Protein AF-A0A6V7MBT7-F1 (afdb_monomer_lite)

Radius of gyration: 16.88 Å; chains: 1; bounding box: 37×11×48 Å

Foldseek 3Di:
DVVVVVVVVVVVVVVVVVVLVVVVVVLVVVLVCCCPPPDPPVVSVVVVVVSVVVNVVVVVVVCVVVVD

InterPro domains:
  IPR006769 Calcium uniporter protein, C-terminal [PF04678] (2-68)
  IPR039055 MCU family [PTHR13462] (1-68)

Secondary structure (DSSP, 8-state):
-HHHHHHHHHHHHHHHHHHHHHHHHHHHHHHHHHHHHT--HHHHHHHHHHHHHHHHHHHHHHHHHHT-

Organism: NCBI:txid1563983

Structure (mmCIF, N/CA/C/O backbone):
data_AF-A0A6V7MBT7-F1
#
_entry.id   AF-A0A6V7MBT7-F1
#
loop_
_atom_site.group_PDB
_atom_site.id
_atom_site.type_symbol
_atom_site.label_atom_id
_atom_site.label_alt_id
_atom_site.label_comp_id
_atom_site.label_asym_id
_atom_site.label_entity_id
_atom_site.label_seq_id
_atom_site.pdbx_PDB_ins_code
_atom_site.Cartn_x
_atom_site.Cartn_y
_atom_site.Cartn_z
_atom_site.occupancy
_atom_site.B_iso_or_equiv
_atom_site.auth_seq_id
_atom_site.auth_comp_id
_atom_site.auth_asym_id
_atom_site.auth_atom_id
_atom_site.pdbx_PDB_model_num
ATOM 1 N N . LYS A 1 1 ? -17.243 -5.548 27.574 1.00 65.56 1 LYS A N 1
ATOM 2 C CA . LYS A 1 1 ? -17.764 -6.051 26.273 1.00 65.56 1 LYS A CA 1
ATOM 3 C C . LYS A 1 1 ? -17.645 -5.021 25.149 1.00 65.56 1 LYS A C 1
ATOM 5 O O . LYS A 1 1 ? -17.044 -5.374 24.154 1.00 65.56 1 LYS A O 1
ATOM 10 N N . LYS A 1 2 ? -18.144 -3.777 25.283 1.00 78.88 2 LYS A N 1
ATOM 11 C CA . LYS A 1 2 ? -17.931 -2.734 24.251 1.00 78.88 2 LYS A CA 1
ATOM 12 C C . LYS A 1 2 ? -16.452 -2.370 24.045 1.00 78.88 2 LYS A C 1
ATOM 14 O O . LYS A 1 2 ? -15.992 -2.408 22.917 1.00 78.88 2 LYS A O 1
ATOM 19 N N . LEU A 1 3 ? -15.711 -2.172 25.138 1.00 84.31 3 LEU A N 1
ATOM 20 C CA . LEU A 1 3 ? -14.278 -1.848 25.094 1.00 84.31 3 LEU A CA 1
ATOM 21 C C . LEU A 1 3 ? -13.437 -2.918 24.362 1.00 84.31 3 LEU A C 1
ATOM 23 O O . LEU A 1 3 ? -12.609 -2.606 23.520 1.00 84.31 3 LEU A O 1
ATOM 27 N N . GLU A 1 4 ? -13.710 -4.199 24.630 1.00 84.88 4 GLU A N 1
ATOM 28 C CA . GLU A 1 4 ? -13.064 -5.336 23.949 1.00 84.88 4 GLU A CA 1
ATOM 29 C C . GLU A 1 4 ? -13.325 -5.340 22.430 1.00 84.88 4 GLU A C 1
ATOM 31 O O . GLU A 1 4 ? -12.446 -5.675 21.634 1.00 84.88 4 GLU A O 1
ATOM 36 N N . LEU A 1 5 ? -14.540 -4.954 22.018 1.00 83.31 5 LEU A N 1
ATOM 37 C CA . LEU A 1 5 ? -14.917 -4.862 20.606 1.00 83.31 5 LEU A CA 1
ATOM 38 C C . LEU A 1 5 ? -14.219 -3.682 19.919 1.00 83.31 5 LEU A C 1
ATOM 40 O O . LEU A 1 5 ? -13.749 -3.845 18.795 1.00 83.31 5 LEU A O 1
ATOM 44 N N . GLU A 1 6 ? -14.100 -2.537 20.594 1.00 85.94 6 GLU A N 1
ATOM 45 C CA . GLU A 1 6 ? -13.380 -1.359 20.088 1.00 85.94 6 GLU A CA 1
ATOM 46 C C . GLU A 1 6 ? -11.886 -1.649 19.908 1.00 85.94 6 GLU A C 1
ATOM 48 O O . GLU A 1 6 ? -11.354 -1.439 18.821 1.00 85.94 6 GLU A O 1
ATOM 53 N N . ILE A 1 7 ? -11.234 -2.259 20.905 1.00 87.25 7 ILE A N 1
ATOM 54 C CA . ILE A 1 7 ? -9.817 -2.661 20.820 1.00 87.25 7 ILE A CA 1
ATOM 55 C C . ILE A 1 7 ? -9.585 -3.641 19.658 1.00 87.25 7 ILE A C 1
ATOM 57 O O . ILE A 1 7 ? -8.578 -3.569 18.948 1.00 87.25 7 ILE A O 1
ATOM 61 N N . THR A 1 8 ? -10.520 -4.569 19.438 1.00 84.00 8 THR A N 1
ATOM 62 C CA . THR A 1 8 ? -10.429 -5.539 18.337 1.00 84.00 8 THR A CA 1
ATOM 63 C C . THR A 1 8 ? -10.623 -4.874 16.970 1.00 84.00 8 THR A C 1
ATOM 65 O O . THR A 1 8 ? -9.935 -5.231 16.010 1.00 84.00 8 THR A O 1
ATOM 68 N N . ALA A 1 9 ? -11.534 -3.903 16.868 1.00 82.81 9 ALA A N 1
ATOM 69 C CA . ALA A 1 9 ? -11.771 -3.136 15.647 1.00 82.81 9 ALA A CA 1
ATOM 70 C C . ALA A 1 9 ? -10.569 -2.247 15.293 1.00 82.81 9 ALA A C 1
ATOM 72 O O . ALA A 1 9 ? -10.115 -2.258 14.148 1.00 82.81 9 ALA A O 1
ATOM 73 N N . GLU A 1 10 ? -9.997 -1.561 16.283 1.00 82.50 10 GLU A N 1
ATOM 74 C CA . GLU A 1 10 ? -8.824 -0.702 16.109 1.00 82.50 10 GLU A CA 1
ATOM 75 C C . GLU A 1 10 ? -7.596 -1.509 15.672 1.00 82.50 10 GLU A C 1
ATOM 77 O O . GLU A 1 10 ? -6.899 -1.127 14.732 1.00 82.50 10 GLU A O 1
ATOM 82 N N . ARG A 1 11 ? -7.381 -2.697 16.257 1.00 81.75 11 ARG A N 1
ATOM 83 C CA . ARG A 1 11 ? -6.323 -3.614 15.802 1.00 81.75 11 ARG A CA 1
ATOM 84 C C . ARG A 1 11 ? -6.484 -4.018 14.343 1.00 81.75 11 ARG A C 1
ATOM 86 O O . ARG A 1 11 ? -5.485 -4.052 13.633 1.00 81.75 11 ARG A O 1
ATOM 93 N N . ARG A 1 12 ? -7.706 -4.316 13.887 1.00 79.75 12 ARG A N 1
ATOM 94 C CA . ARG A 1 12 ? -7.973 -4.653 12.476 1.00 79.75 12 ARG A CA 1
ATOM 95 C C . ARG A 1 12 ? -7.703 -3.475 11.547 1.00 79.75 12 ARG A C 1
ATOM 97 O O . ARG A 1 12 ? -7.030 -3.663 10.538 1.00 79.75 12 ARG A O 1
ATOM 104 N N . ALA A 1 13 ? -8.162 -2.280 11.910 1.00 81.56 13 ALA A N 1
ATOM 105 C CA . ALA A 1 13 ? -7.902 -1.066 11.141 1.00 81.56 13 ALA A CA 1
ATOM 106 C C . ALA A 1 13 ? -6.395 -0.773 11.041 1.00 81.56 13 ALA A C 1
ATOM 108 O O . ALA A 1 13 ? -5.885 -0.511 9.953 1.00 81.56 13 ALA A O 1
ATOM 109 N N . ASN A 1 14 ? -5.665 -0.911 12.150 1.00 82.31 14 ASN A N 1
ATOM 110 C CA . ASN A 1 14 ? -4.220 -0.712 12.172 1.00 82.31 14 ASN A CA 1
ATOM 111 C C . ASN A 1 14 ? -3.482 -1.768 11.329 1.00 82.31 14 ASN A C 1
ATOM 113 O O . ASN A 1 14 ? -2.551 -1.444 10.599 1.00 82.31 14 ASN A O 1
ATOM 117 N N . TRP A 1 15 ? -3.934 -3.026 11.358 1.00 81.38 15 TRP A N 1
ATOM 118 C CA . TRP A 1 15 ? -3.375 -4.086 10.512 1.00 81.38 15 TRP A CA 1
ATOM 119 C C . TRP A 1 15 ? -3.602 -3.815 9.019 1.00 81.38 15 TRP A C 1
ATOM 121 O O . TRP A 1 15 ? -2.700 -4.034 8.215 1.00 81.38 15 TRP A O 1
ATOM 131 N N . HIS A 1 16 ? -4.775 -3.296 8.644 1.00 81.69 16 HIS A N 1
ATOM 132 C CA . HIS A 1 16 ? -5.061 -2.886 7.265 1.00 81.69 16 HIS A CA 1
ATOM 133 C C . HIS A 1 16 ? -4.179 -1.709 6.827 1.00 81.69 16 HIS A C 1
ATOM 135 O O . HIS A 1 16 ? -3.640 -1.730 5.722 1.00 81.69 16 HIS A O 1
ATOM 141 N N . ALA A 1 17 ? -3.982 -0.713 7.696 1.00 82.00 17 ALA A N 1
ATOM 142 C CA . ALA A 1 17 ? -3.091 0.412 7.426 1.00 82.00 17 ALA A CA 1
ATOM 143 C C . ALA A 1 17 ? -1.634 -0.048 7.240 1.00 82.00 17 ALA A C 1
ATOM 145 O O . ALA A 1 17 ? -0.963 0.369 6.295 1.00 82.00 17 ALA A O 1
ATOM 146 N N . LEU A 1 18 ? -1.164 -0.966 8.090 1.00 85.19 18 LEU A N 1
ATOM 147 C CA . LEU A 1 18 ? 0.177 -1.540 7.991 1.00 85.19 18 LEU A CA 1
ATOM 148 C C . LEU A 1 18 ? 0.347 -2.369 6.709 1.00 85.19 18 LEU A C 1
ATOM 150 O O . LEU A 1 18 ? 1.370 -2.268 6.035 1.00 85.19 18 LEU A O 1
ATOM 154 N N . PHE A 1 19 ? -0.671 -3.152 6.344 1.00 86.81 19 PHE A N 1
ATOM 155 C CA . PHE A 1 19 ? -0.691 -3.908 5.095 1.00 86.81 19 PHE A CA 1
ATOM 156 C C . PHE A 1 19 ? -0.621 -2.981 3.875 1.00 86.81 19 PHE A C 1
ATOM 158 O O . PHE A 1 19 ? 0.172 -3.229 2.969 1.00 86.81 19 PHE A O 1
ATOM 165 N N . GLY A 1 20 ? -1.376 -1.876 3.880 1.00 84.00 20 GLY A N 1
ATOM 166 C CA . GLY A 1 20 ? -1.294 -0.840 2.849 1.00 84.00 20 GLY A CA 1
ATOM 167 C C . GLY A 1 20 ? 0.107 -0.231 2.738 1.00 84.00 20 GLY A C 1
ATOM 168 O O . GLY A 1 20 ? 0.642 -0.123 1.637 1.00 84.00 20 GLY A O 1
ATOM 169 N N . LEU A 1 21 ? 0.746 0.080 3.869 1.00 83.50 21 LEU A N 1
ATOM 170 C CA . LEU A 1 21 ? 2.107 0.625 3.902 1.00 83.50 21 LEU A CA 1
ATOM 171 C C . LEU A 1 21 ? 3.139 -0.350 3.311 1.00 83.50 21 LEU A C 1
ATOM 173 O O . LEU A 1 21 ? 3.972 0.045 2.495 1.00 83.50 21 LEU A O 1
ATOM 177 N N . VAL A 1 22 ? 3.068 -1.631 3.685 1.00 87.19 22 VAL A N 1
ATOM 178 C CA . VAL A 1 22 ? 3.957 -2.676 3.151 1.00 87.19 22 VAL A CA 1
ATOM 179 C C . VAL A 1 22 ? 3.706 -2.897 1.661 1.00 87.19 22 VAL A C 1
ATOM 181 O O . VAL A 1 22 ? 4.666 -3.023 0.904 1.00 87.19 22 VAL A O 1
ATOM 184 N N . ALA A 1 23 ? 2.448 -2.896 1.217 1.00 84.31 23 ALA A N 1
ATOM 185 C CA . ALA A 1 23 ? 2.101 -3.037 -0.194 1.00 84.31 23 ALA A CA 1
ATOM 186 C C . ALA A 1 23 ? 2.663 -1.879 -1.035 1.00 84.31 23 ALA A C 1
ATOM 188 O O . ALA A 1 23 ? 3.291 -2.128 -2.063 1.00 84.31 23 ALA A O 1
ATOM 189 N N . MET A 1 24 ? 2.527 -0.632 -0.569 1.00 80.38 24 MET A N 1
ATOM 190 C CA . MET A 1 24 ? 3.100 0.543 -1.240 1.00 80.38 24 MET A CA 1
ATOM 191 C C . MET A 1 24 ? 4.635 0.506 -1.251 1.00 80.38 24 MET A C 1
ATOM 193 O O . MET A 1 24 ? 5.254 0.799 -2.274 1.00 80.38 24 MET A O 1
ATOM 197 N N . GLY A 1 25 ? 5.264 0.094 -0.147 1.00 82.94 25 GLY A N 1
ATOM 198 C CA . GLY A 1 25 ? 6.718 -0.078 -0.080 1.00 82.94 25 GLY A CA 1
ATOM 199 C C . GLY A 1 25 ? 7.227 -1.171 -1.023 1.00 82.94 25 GLY A C 1
ATOM 200 O O . GLY A 1 25 ? 8.218 -0.973 -1.723 1.00 82.94 25 GLY A O 1
ATOM 201 N N . CYS A 1 26 ? 6.519 -2.299 -1.099 1.00 84.12 26 CYS A N 1
ATOM 202 C CA . CYS A 1 26 ? 6.826 -3.396 -2.015 1.00 84.12 26 CYS A CA 1
ATOM 203 C C . CYS A 1 26 ? 6.665 -2.961 -3.479 1.00 84.12 26 CYS A C 1
ATOM 205 O O . CYS A 1 26 ? 7.534 -3.238 -4.302 1.00 84.12 26 CYS A O 1
ATOM 207 N N . GLN A 1 27 ? 5.611 -2.200 -3.790 1.00 79.00 27 GLN A N 1
ATOM 208 C CA . GLN A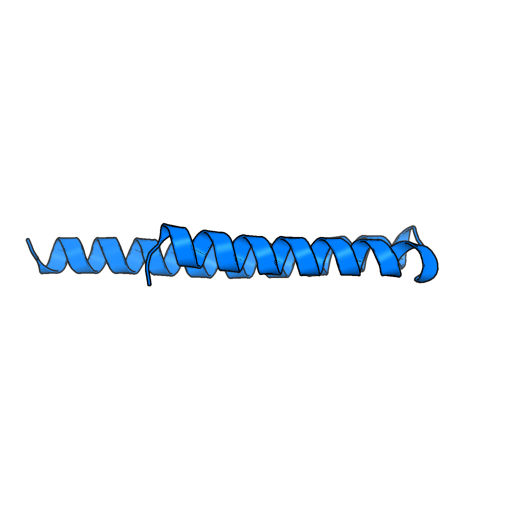 1 27 ? 5.366 -1.628 -5.114 1.00 79.00 27 GLN A CA 1
ATOM 209 C C . GLN A 1 27 ? 6.549 -0.770 -5.582 1.00 79.00 27 GLN A C 1
ATOM 211 O O . GLN A 1 27 ? 7.071 -0.983 -6.676 1.00 79.00 27 GLN A O 1
ATOM 216 N N . VAL A 1 28 ? 7.018 0.157 -4.742 1.00 79.12 28 VAL A N 1
ATOM 217 C CA . VAL A 1 28 ? 8.168 1.020 -5.062 1.00 79.12 28 VAL A CA 1
ATOM 218 C C . VAL A 1 28 ? 9.473 0.223 -5.099 1.00 79.12 28 VAL A C 1
ATOM 220 O O . VAL A 1 28 ? 10.287 0.443 -5.988 1.00 79.12 28 VAL A O 1
ATOM 223 N N . GLY A 1 29 ? 9.670 -0.727 -4.182 1.00 82.81 29 GLY A N 1
ATOM 224 C CA . GLY A 1 29 ? 10.883 -1.544 -4.112 1.00 82.81 29 GLY A CA 1
ATOM 225 C C . GLY A 1 29 ? 11.067 -2.470 -5.317 1.00 82.81 29 GLY A C 1
ATOM 226 O O . GLY A 1 29 ? 12.166 -2.548 -5.865 1.00 82.81 29 GLY A O 1
ATOM 227 N N . ILE A 1 30 ? 9.995 -3.132 -5.769 1.00 80.00 30 ILE A N 1
ATOM 228 C CA . ILE A 1 30 ? 10.013 -3.988 -6.966 1.00 80.00 30 ILE A CA 1
ATOM 229 C C . ILE A 1 30 ? 10.266 -3.140 -8.212 1.00 80.00 30 ILE A C 1
ATOM 231 O O . ILE A 1 30 ? 11.118 -3.496 -9.025 1.00 80.00 30 ILE A O 1
ATOM 235 N N . LEU A 1 31 ? 9.579 -1.999 -8.342 1.00 72.81 31 LEU A N 1
ATOM 236 C CA . LEU A 1 31 ? 9.792 -1.087 -9.464 1.00 72.81 31 LEU A CA 1
ATOM 237 C C . LEU A 1 31 ? 11.227 -0.554 -9.478 1.00 72.81 31 LEU A C 1
ATOM 239 O O . LEU A 1 31 ? 11.866 -0.638 -10.516 1.00 72.81 31 LEU A O 1
ATOM 243 N N . ALA A 1 32 ? 11.761 -0.102 -8.338 1.00 73.75 32 ALA A N 1
ATOM 244 C CA . ALA A 1 32 ? 13.137 0.385 -8.208 1.00 73.75 32 ALA A CA 1
ATOM 245 C C . ALA A 1 32 ? 14.181 -0.688 -8.552 1.00 73.75 32 ALA A C 1
ATOM 247 O O . ALA A 1 32 ? 15.218 -0.397 -9.149 1.00 73.75 32 ALA A O 1
ATOM 248 N N . ARG A 1 33 ? 13.911 -1.947 -8.188 1.00 74.69 33 ARG A N 1
ATOM 249 C CA . ARG A 1 33 ? 14.774 -3.070 -8.557 1.00 74.69 33 ARG A CA 1
ATOM 250 C C . ARG A 1 33 ? 14.756 -3.305 -10.069 1.00 74.69 33 ARG A C 1
ATOM 252 O O . ARG A 1 33 ? 15.830 -3.453 -10.645 1.00 74.69 33 ARG A O 1
ATOM 259 N N . LEU A 1 34 ? 13.578 -3.299 -10.701 1.00 66.19 34 LEU A N 1
ATOM 260 C CA . LEU A 1 34 ? 13.443 -3.486 -12.152 1.00 66.19 34 LEU A CA 1
ATOM 261 C C . LEU A 1 34 ? 14.038 -2.323 -12.971 1.00 66.19 34 LEU A C 1
ATOM 263 O O . LEU A 1 34 ? 14.660 -2.592 -13.998 1.00 66.19 34 LEU A O 1
ATOM 267 N N . THR A 1 35 ? 13.900 -1.062 -12.530 1.00 66.81 35 THR A N 1
ATOM 268 C CA . THR A 1 35 ? 14.446 0.116 -13.244 1.00 66.81 35 THR A CA 1
ATOM 269 C C . THR A 1 35 ? 15.968 0.181 -13.224 1.00 66.81 35 THR A C 1
ATOM 271 O O . THR A 1 35 ? 16.554 0.750 -14.140 1.00 66.81 35 THR A O 1
ATOM 274 N N . TRP A 1 36 ? 16.626 -0.324 -12.177 1.00 63.53 36 TRP A N 1
ATOM 275 C CA . TRP A 1 36 ? 18.085 -0.207 -12.054 1.00 63.53 36 TRP A CA 1
ATOM 276 C C . TRP A 1 36 ? 18.870 -1.404 -12.569 1.00 63.53 36 TRP A C 1
ATOM 278 O O . TRP 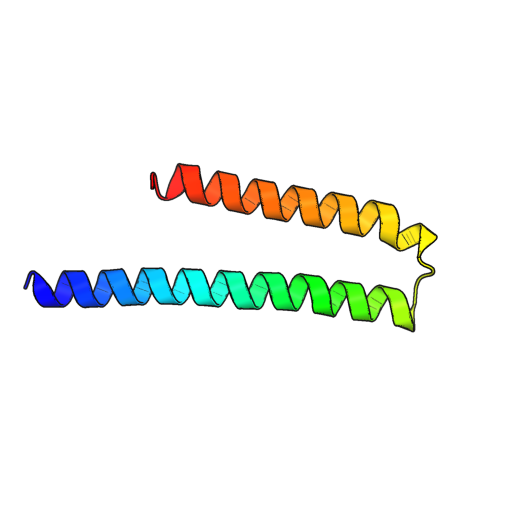A 1 36 ? 20.033 -1.227 -12.923 1.00 63.53 36 TRP A O 1
ATOM 288 N N . TRP A 1 37 ? 18.280 -2.600 -12.590 1.00 66.12 37 TRP A N 1
ATOM 289 C CA . TRP A 1 37 ? 19.035 -3.816 -12.895 1.00 66.12 37 TRP A CA 1
ATOM 290 C C . TRP A 1 37 ? 18.788 -4.390 -14.289 1.00 66.12 37 TRP A C 1
ATOM 292 O O . TRP A 1 37 ? 19.747 -4.852 -14.901 1.00 66.12 37 TRP A O 1
ATOM 302 N N . GLU A 1 38 ? 17.570 -4.316 -14.835 1.00 56.03 38 GLU A N 1
ATOM 303 C CA . GLU A 1 38 ? 17.248 -5.055 -16.067 1.00 56.03 38 GLU A CA 1
ATOM 304 C C . GLU A 1 38 ? 16.592 -4.229 -17.188 1.00 56.03 38 GLU A C 1
ATOM 306 O O . GLU A 1 38 ? 16.756 -4.595 -18.351 1.00 56.03 38 GLU A O 1
ATOM 311 N N . TYR A 1 39 ? 15.887 -3.122 -16.907 1.00 54.97 39 TYR A N 1
ATOM 312 C CA . TYR A 1 39 ? 15.124 -2.401 -17.938 1.00 54.97 39 TYR A CA 1
ATOM 313 C C . TYR A 1 39 ? 15.360 -0.886 -17.931 1.00 54.97 39 TYR A C 1
ATOM 315 O O . TYR A 1 39 ? 15.208 -0.220 -16.910 1.00 54.97 39 TYR A O 1
ATOM 323 N N . SER A 1 40 ? 15.690 -0.330 -19.106 1.00 63.47 40 SER A N 1
ATOM 324 C CA . SER A 1 40 ? 15.717 1.124 -19.323 1.00 63.47 40 SER A CA 1
ATOM 325 C C . SER A 1 40 ? 14.350 1.747 -19.027 1.00 63.47 40 SER A C 1
ATOM 327 O O . SER A 1 40 ? 13.312 1.114 -19.227 1.00 63.47 40 SER A O 1
ATOM 329 N N . TRP A 1 41 ? 14.366 3.010 -18.589 1.00 71.88 41 TRP A N 1
ATOM 330 C CA . TRP A 1 41 ? 13.190 3.808 -18.209 1.00 71.88 41 TRP A CA 1
ATOM 331 C C . 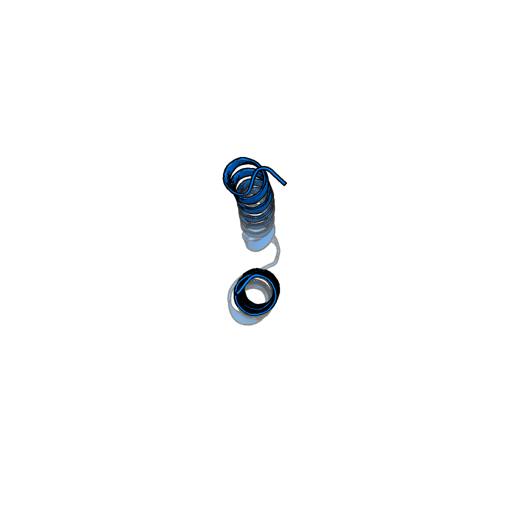TRP A 1 41 ? 12.020 3.737 -19.212 1.00 71.88 41 TRP A C 1
ATOM 333 O O . TRP A 1 41 ? 10.866 3.731 -18.797 1.00 71.88 41 TRP A O 1
ATOM 343 N N . ASP A 1 42 ? 12.322 3.569 -20.501 1.00 67.94 42 ASP A N 1
ATOM 344 C CA . ASP A 1 42 ? 11.364 3.436 -21.609 1.00 67.94 42 ASP A CA 1
ATOM 345 C C . ASP A 1 42 ? 10.357 2.274 -21.437 1.00 67.94 42 ASP A C 1
ATOM 347 O O . ASP A 1 42 ? 9.177 2.400 -21.746 1.00 67.94 42 ASP A O 1
ATOM 351 N N . ILE A 1 43 ? 10.782 1.146 -20.854 1.00 69.75 43 ILE A N 1
ATOM 352 C CA . ILE A 1 43 ? 9.888 0.007 -20.565 1.00 69.75 43 ILE A CA 1
ATOM 353 C C . ILE A 1 43 ? 9.120 0.183 -19.249 1.00 69.75 43 ILE A C 1
ATOM 355 O O . ILE A 1 43 ? 8.044 -0.390 -19.065 1.00 69.75 43 ILE A O 1
ATOM 359 N N . MET A 1 44 ? 9.651 0.981 -18.326 1.00 72.69 44 MET A N 1
ATOM 360 C CA . MET A 1 44 ? 9.068 1.172 -16.996 1.00 72.69 44 MET A CA 1
ATOM 361 C C . MET A 1 44 ? 7.967 2.238 -16.986 1.00 72.69 44 MET A C 1
ATOM 363 O O . MET A 1 44 ? 7.107 2.219 -16.103 1.00 72.69 44 MET A O 1
ATOM 367 N N . GLU A 1 45 ? 7.929 3.116 -17.986 1.00 77.69 45 GLU A N 1
ATOM 368 C CA . GLU A 1 45 ? 6.871 4.111 -18.166 1.00 77.69 45 GLU A CA 1
ATOM 369 C C . GLU A 1 45 ? 5.460 3.483 -18.220 1.00 77.69 45 GLU A C 1
ATOM 371 O O . GLU A 1 45 ? 4.645 3.800 -17.349 1.00 77.69 45 GLU A O 1
ATOM 376 N N . PRO A 1 46 ? 5.138 2.520 -19.109 1.00 77.19 46 PRO A N 1
ATOM 377 C CA . PRO A 1 46 ? 3.809 1.905 -19.111 1.00 77.19 46 PRO A CA 1
ATOM 378 C C . PRO A 1 46 ? 3.529 1.088 -17.841 1.00 77.19 46 PRO A C 1
ATOM 380 O O . PRO A 1 46 ? 2.406 1.084 -17.334 1.00 77.19 46 PRO A O 1
ATOM 383 N N . VAL A 1 47 ? 4.540 0.412 -17.288 1.00 79.88 47 VAL A N 1
ATOM 384 C CA . VAL A 1 47 ? 4.383 -0.447 -16.102 1.00 79.88 47 VAL A CA 1
ATOM 385 C C . VAL A 1 47 ? 4.016 0.379 -14.870 1.00 79.88 47 VAL A C 1
ATOM 387 O O . VAL A 1 47 ? 3.079 0.035 -14.149 1.00 79.88 47 VAL A O 1
ATOM 390 N N . THR A 1 48 ? 4.708 1.495 -14.641 1.00 81.69 48 THR A N 1
ATOM 391 C CA . THR A 1 48 ? 4.410 2.404 -13.523 1.00 81.69 48 THR A CA 1
ATOM 392 C C . THR A 1 48 ? 3.020 3.031 -13.656 1.00 81.69 48 THR A C 1
ATOM 394 O O . THR A 1 48 ? 2.314 3.149 -12.648 1.00 81.69 48 THR A O 1
ATOM 397 N N . TYR A 1 49 ? 2.577 3.337 -14.882 1.00 79.00 49 TYR A N 1
ATOM 398 C CA . TYR A 1 49 ? 1.213 3.794 -15.164 1.00 79.00 49 TYR A CA 1
ATOM 399 C C . TYR A 1 49 ? 0.153 2.766 -14.751 1.00 79.00 49 TYR A C 1
ATOM 401 O O . TYR A 1 49 ? -0.748 3.094 -13.974 1.00 79.00 49 TYR A O 1
ATOM 409 N N . PHE A 1 50 ? 0.264 1.514 -15.210 1.00 82.88 50 PHE A N 1
ATOM 410 C CA . PHE A 1 50 ? -0.698 0.462 -14.856 1.00 82.88 50 PHE A CA 1
ATOM 411 C C . PHE A 1 50 ? -0.719 0.182 -13.359 1.00 82.88 50 PHE A C 1
ATOM 413 O O . PHE A 1 50 ? -1.788 0.058 -12.765 1.00 82.88 50 PHE A O 1
ATOM 420 N N . VAL A 1 51 ? 0.455 0.117 -12.736 1.00 84.06 51 VAL A N 1
ATOM 421 C CA . VAL A 1 51 ? 0.576 -0.150 -11.305 1.00 84.06 51 VAL A CA 1
ATOM 422 C C . VAL A 1 51 ? -0.080 0.966 -10.487 1.00 84.06 51 VAL A C 1
ATOM 424 O O . VAL A 1 51 ? -0.867 0.676 -9.591 1.00 84.06 51 VAL A O 1
ATOM 427 N N . THR A 1 52 ? 0.150 2.235 -10.833 1.00 83.88 52 THR A N 1
ATOM 428 C CA . THR A 1 52 ? -0.505 3.373 -10.161 1.00 83.88 52 THR A CA 1
ATOM 429 C C . THR A 1 52 ? -2.023 3.319 -10.321 1.00 83.88 52 THR A C 1
ATOM 431 O O . THR A 1 52 ? -2.758 3.525 -9.353 1.00 83.88 52 THR A O 1
ATOM 434 N N . TYR A 1 53 ? -2.501 2.988 -11.523 1.00 84.19 53 TYR A N 1
ATOM 435 C CA . TYR A 1 53 ? -3.928 2.849 -11.800 1.00 84.19 53 TYR A CA 1
ATOM 436 C C . TYR A 1 53 ? -4.569 1.721 -10.977 1.00 84.19 53 TYR A C 1
ATOM 438 O O . TYR A 1 53 ? -5.617 1.919 -10.361 1.00 84.19 53 TYR A O 1
ATOM 446 N N . VAL A 1 54 ? -3.915 0.559 -10.897 1.00 85.38 54 VAL A N 1
ATOM 447 C CA . VAL A 1 54 ? -4.371 -0.586 -10.093 1.00 85.38 54 VAL A CA 1
ATOM 448 C C . VAL A 1 54 ? -4.389 -0.243 -8.605 1.00 85.38 54 VAL A C 1
ATOM 450 O O . VAL A 1 54 ? -5.371 -0.554 -7.934 1.00 85.38 54 VAL A O 1
ATOM 453 N N . THR A 1 55 ? -3.367 0.440 -8.086 1.00 84.50 55 THR A N 1
ATOM 454 C CA . THR A 1 55 ? -3.324 0.862 -6.677 1.00 84.50 55 THR A CA 1
ATOM 455 C C . THR A 1 55 ? -4.438 1.858 -6.354 1.00 84.50 55 THR A C 1
ATOM 457 O O . THR A 1 55 ? -5.116 1.712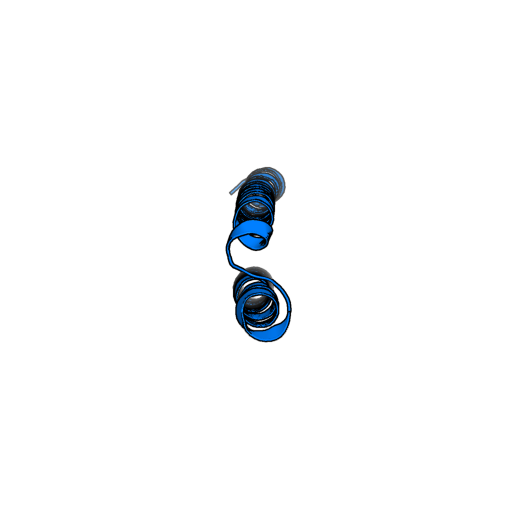 -5.337 1.00 84.50 55 THR A O 1
ATOM 460 N N . GLY A 1 56 ? -4.708 2.820 -7.243 1.00 84.50 56 GLY A N 1
ATOM 461 C CA . GLY A 1 56 ? -5.846 3.735 -7.105 1.00 84.50 56 GLY A CA 1
ATOM 462 C C . GLY A 1 56 ? -7.194 3.007 -7.128 1.00 84.50 56 GLY A C 1
ATOM 463 O O . GLY A 1 56 ? -8.061 3.266 -6.292 1.00 84.50 56 GLY A O 1
ATOM 464 N N . MET A 1 57 ? -7.350 2.038 -8.031 1.00 86.12 57 MET A N 1
ATOM 465 C CA . MET A 1 57 ? -8.556 1.216 -8.122 1.00 86.12 57 MET A CA 1
ATOM 466 C C . MET A 1 57 ? -8.743 0.333 -6.881 1.00 86.12 57 MET A C 1
ATOM 468 O O . MET A 1 57 ? -9.857 0.225 -6.375 1.00 86.12 57 MET A O 1
ATOM 472 N N . ALA A 1 58 ? -7.669 -0.235 -6.331 1.00 84.12 58 ALA A N 1
ATOM 473 C CA . ALA A 1 58 ? -7.705 -1.003 -5.089 1.00 84.12 58 ALA A CA 1
ATOM 474 C C . ALA A 1 58 ? -8.126 -0.138 -3.889 1.00 84.12 58 ALA A C 1
ATOM 476 O O . ALA A 1 58 ? -8.974 -0.564 -3.104 1.00 84.12 58 ALA A O 1
ATOM 477 N N . CYS A 1 59 ? -7.616 1.095 -3.781 1.00 83.06 59 CYS A N 1
ATOM 478 C CA . CYS A 1 59 ? -8.069 2.064 -2.775 1.00 83.06 59 CYS A CA 1
ATOM 479 C C . CYS A 1 59 ? -9.564 2.381 -2.918 1.00 83.06 59 CYS A C 1
ATOM 481 O O . CYS A 1 59 ? -10.283 2.447 -1.921 1.00 83.06 59 CYS A O 1
ATOM 483 N N . TYR A 1 60 ? -10.053 2.534 -4.149 1.00 82.06 60 TYR A N 1
ATOM 484 C CA . TYR A 1 60 ? -11.467 2.803 -4.406 1.00 82.06 60 TYR A CA 1
ATOM 485 C C . TYR A 1 60 ? -12.367 1.602 -4.073 1.00 82.06 60 TYR A C 1
ATOM 487 O O . TYR A 1 60 ? -13.407 1.758 -3.433 1.00 82.06 60 TYR A O 1
ATOM 495 N N . ILE A 1 61 ? -11.945 0.384 -4.426 1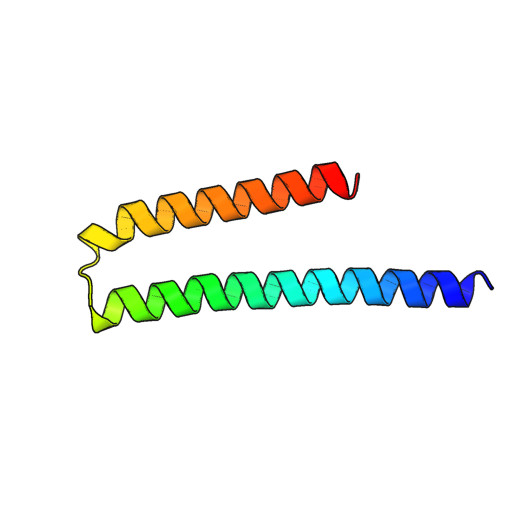.00 84.69 61 ILE A N 1
ATOM 496 C CA . ILE A 1 61 ? -12.635 -0.858 -4.046 1.00 84.69 61 ILE A CA 1
ATOM 497 C C . ILE A 1 61 ? -12.669 -1.001 -2.521 1.00 84.69 61 ILE A C 1
ATOM 499 O O . ILE A 1 61 ? -13.714 -1.331 -1.959 1.00 84.69 61 ILE A O 1
ATOM 503 N N . TYR A 1 62 ? -11.559 -0.705 -1.840 1.00 80.06 62 TYR A N 1
ATOM 504 C CA . TYR A 1 62 ? -11.493 -0.722 -0.380 1.00 80.06 62 TYR A CA 1
ATOM 505 C C . TYR A 1 62 ? -12.461 0.286 0.251 1.00 80.06 62 TYR A C 1
ATOM 507 O O . TYR A 1 62 ? -13.146 -0.051 1.219 1.00 80.06 62 TYR A O 1
ATOM 515 N N . PHE A 1 63 ? -12.566 1.492 -0.315 1.00 80.31 63 PHE A N 1
ATOM 516 C CA . PHE A 1 63 ? -13.520 2.511 0.121 1.00 80.31 63 PHE A CA 1
ATOM 517 C C . PHE A 1 63 ? -14.971 2.025 -0.013 1.00 80.31 63 PHE A C 1
ATOM 519 O O . PHE A 1 63 ? -15.724 2.057 0.960 1.00 80.31 63 PHE A O 1
ATOM 526 N N . ILE A 1 64 ? -15.341 1.473 -1.175 1.00 80.19 64 ILE A N 1
ATOM 527 C CA . ILE A 1 64 ? -16.681 0.906 -1.405 1.00 80.19 64 ILE A CA 1
ATOM 528 C C . ILE A 1 64 ? -16.980 -0.230 -0.418 1.00 80.19 64 ILE A C 1
ATOM 530 O O . ILE A 1 64 ? -18.068 -0.286 0.156 1.00 80.19 64 ILE A O 1
ATOM 534 N N . MET A 1 65 ? -16.026 -1.140 -0.218 1.00 74.94 65 MET A N 1
ATOM 535 C CA . MET A 1 65 ? -16.213 -2.339 0.600 1.00 74.94 65 MET A CA 1
ATOM 536 C C . MET A 1 65 ? -16.277 -2.026 2.097 1.00 74.94 65 MET A C 1
ATOM 538 O O . MET A 1 65 ? -17.064 -2.636 2.820 1.00 74.94 65 MET A O 1
ATOM 542 N N . THR A 1 66 ? -15.485 -1.062 2.563 1.00 74.50 66 THR A N 1
ATOM 543 C CA . THR A 1 66 ? -15.465 -0.651 3.975 1.00 74.50 66 THR A CA 1
ATOM 544 C C . THR A 1 66 ? -16.583 0.352 4.287 1.00 74.50 66 THR A C 1
ATOM 546 O O . THR A 1 66 ? -16.858 0.595 5.462 1.00 74.50 66 THR A O 1
ATOM 549 N N . ARG A 1 67 ? -17.255 0.901 3.253 1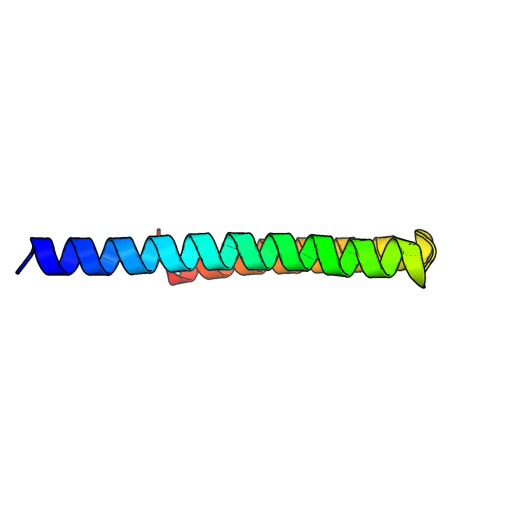.00 62.41 67 ARG A N 1
ATOM 550 C CA . ARG A 1 67 ? -18.301 1.942 3.347 1.00 62.41 67 ARG A CA 1
ATOM 551 C C . ARG A 1 67 ? -17.937 3.041 4.354 1.00 62.41 67 ARG A C 1
ATOM 553 O O . ARG A 1 67 ? -18.795 3.471 5.126 1.00 62.41 67 ARG A O 1
ATOM 560 N N . GLN A 1 68 ? -16.651 3.391 4.398 1.00 53.84 68 GLN A N 1
ATOM 561 C CA . GLN A 1 68 ? -16.167 4.530 5.174 1.00 53.84 68 GLN A CA 1
ATOM 562 C C . GLN A 1 68 ? -16.697 5.825 4.566 1.00 53.84 68 GLN A C 1
ATOM 564 O O . GLN A 1 68 ? -16.952 5.834 3.341 1.00 53.84 68 GLN A O 1
#

Sequence (68 aa):
KKLELEITAERRANWHALFGLVAMGCQVGILARLTWWEYSWDIMEPVTYFVTYVTGMACYIYFIMTRQ

pLDDT: mean 78.25, std 8.11, range [53.84, 87.25]